Protein AF-M1BDA8-F1 (afdb_monomer_lite)

Secondary structure (DSSP, 8-state):
--SHHHHHHHHTT---B---SSGGGTHHHHTTT-B----TT-SS-----SSHHHHHHHTSTT----SS---

Foldseek 3Di:
DPPVVLVVCLVVVHQDEDEDLDVVVCVVVVVSVHHDDDDPPDPDDDDDDPDPVVVVLVPDPPNPSDRRDDD

Radius of gyration: 12.31 Å; chains: 1; bounding box: 24×27×35 Å

pLDDT: mean 73.75, std 12.97, range [3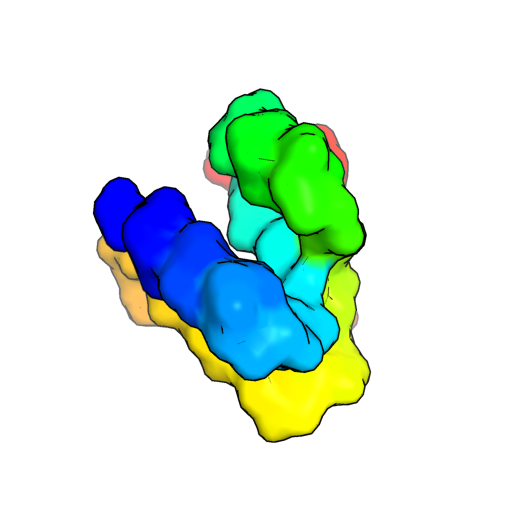5.25, 87.75]

InterPro domains:
  IPR006115 6-phosphogluconate dehydrogenase, NADP-binding [PF03446] (1-36)
  IPR036291 NAD(P)-binding domain superfamily [SSF51735] (1-38)
  IPR051265 HIBADH-related NP60 subfamily [PTHR43580] (1-34)

Organism: Solanum tuberosum (NCBI:txid4113)

Sequence (71 aa):
MGNPMPQNLIKAGCDVTVWNRTKSKCQPLISLGVYANFDYGADLSLFMLASKKCVFKLSLPNSEVDNGNLC

Structure (mmCIF, N/CA/C/O backbone):
data_AF-M1BDA8-F1
#
_entry.id   AF-M1BDA8-F1
#
loop_
_atom_site.group_PDB
_atom_site.id
_atom_site.type_symbol
_atom_site.label_atom_id
_atom_site.label_alt_id
_atom_site.label_comp_id
_atom_site.label_asym_id
_atom_site.label_entity_id
_atom_site.label_seq_id
_atom_site.pdbx_PDB_ins_code
_atom_site.Cartn_x
_atom_site.Cartn_y
_atom_site.Cartn_z
_atom_site.occupancy
_atom_site.B_iso_or_equiv
_atom_site.auth_seq_id
_atom_site.auth_comp_id
_atom_site.auth_asym_id
_atom_site.auth_atom_id
_atom_site.pdbx_PDB_model_num
ATOM 1 N N . MET A 1 1 ? -16.398 2.721 -0.551 1.00 58.50 1 MET A N 1
ATOM 2 C CA . MET A 1 1 ? -16.395 3.495 -1.811 1.00 58.50 1 MET A CA 1
ATOM 3 C C . MET A 1 1 ? -15.026 3.575 -2.499 1.00 58.50 1 MET A C 1
ATOM 5 O O . MET A 1 1 ? -14.994 4.006 -3.635 1.00 58.50 1 MET A O 1
ATOM 9 N N . GLY A 1 2 ? -13.917 3.116 -1.897 1.00 61.91 2 GLY A N 1
ATOM 10 C CA . GLY A 1 2 ? -12.591 3.170 -2.536 1.00 61.91 2 GLY A CA 1
ATOM 11 C C . GLY A 1 2 ? -12.185 1.957 -3.383 1.00 61.91 2 GLY A C 1
ATOM 12 O O . GLY A 1 2 ? -11.064 1.935 -3.851 1.00 61.91 2 GLY A O 1
ATOM 13 N N . ASN A 1 3 ? -13.038 0.943 -3.573 1.00 64.31 3 ASN A N 1
ATOM 14 C CA . ASN A 1 3 ? -12.648 -0.303 -4.253 1.00 64.31 3 ASN A CA 1
ATOM 15 C C . ASN A 1 3 ? -12.605 -0.243 -5.797 1.00 64.31 3 ASN A C 1
ATOM 17 O O . ASN A 1 3 ? -11.705 -0.866 -6.353 1.00 64.31 3 ASN A O 1
ATOM 21 N N . PRO A 1 4 ? -13.505 0.465 -6.518 1.00 77.94 4 PRO A N 1
ATOM 22 C CA . PRO A 1 4 ? -13.499 0.405 -7.984 1.00 77.94 4 PRO A CA 1
ATOM 23 C C . PRO A 1 4 ? -12.350 1.201 -8.622 1.00 77.94 4 PRO A C 1
ATOM 25 O O . PRO A 1 4 ? -11.879 0.835 -9.693 1.00 77.94 4 PRO A O 1
ATOM 28 N N . MET A 1 5 ? -11.862 2.268 -7.977 1.00 82.25 5 MET A N 1
ATOM 29 C CA . MET A 1 5 ? -10.785 3.094 -8.538 1.00 82.25 5 MET A CA 1
ATOM 30 C C . MET A 1 5 ? -9.443 2.335 -8.608 1.00 82.25 5 MET A C 1
ATOM 32 O O . MET A 1 5 ? -8.905 2.247 -9.711 1.00 82.25 5 MET A O 1
ATOM 36 N N . PRO A 1 6 ? -8.922 1.716 -7.526 1.00 81.62 6 PRO A N 1
ATOM 37 C CA . PRO A 1 6 ? -7.701 0.915 -7.602 1.00 81.62 6 PRO A CA 1
ATOM 38 C C . PRO A 1 6 ? -7.837 -0.246 -8.587 1.00 81.62 6 PRO A C 1
ATOM 40 O O . PRO A 1 6 ? -6.927 -0.489 -9.361 1.00 81.62 6 PRO A O 1
ATOM 43 N N . GLN A 1 7 ? -8.998 -0.910 -8.641 1.00 84.50 7 GLN A N 1
ATOM 44 C CA . GLN A 1 7 ? -9.249 -1.989 -9.606 1.00 84.50 7 GLN A CA 1
ATOM 45 C C . GLN A 1 7 ? -9.079 -1.539 -11.059 1.00 84.50 7 GLN A C 1
ATOM 47 O O . GLN A 1 7 ? -8.532 -2.285 -11.868 1.00 84.50 7 GLN A O 1
ATOM 52 N N . ASN A 1 8 ? -9.536 -0.334 -11.397 1.00 86.06 8 ASN A N 1
ATOM 53 C CA . ASN A 1 8 ? -9.390 0.202 -12.746 1.00 86.06 8 ASN A CA 1
ATOM 54 C C . ASN A 1 8 ? -7.939 0.582 -13.060 1.00 86.06 8 ASN A C 1
ATOM 56 O O . ASN A 1 8 ? -7.484 0.319 -14.168 1.00 86.06 8 ASN A O 1
ATOM 60 N N . LEU A 1 9 ? -7.207 1.140 -12.092 1.00 85.12 9 LEU A N 1
ATOM 61 C CA . LEU A 1 9 ? -5.789 1.476 -12.256 1.00 85.12 9 LEU A CA 1
ATOM 62 C C . LEU A 1 9 ? -4.923 0.222 -12.441 1.00 85.12 9 LEU A C 1
ATOM 64 O O . LEU A 1 9 ? -4.093 0.182 -13.344 1.00 85.12 9 LEU A O 1
ATOM 68 N N . ILE A 1 10 ? -5.188 -0.837 -11.670 1.00 85.38 10 ILE A N 1
ATOM 69 C CA . ILE A 1 10 ? -4.517 -2.138 -11.825 1.00 85.38 10 ILE A CA 1
ATOM 70 C C . ILE A 1 10 ? -4.777 -2.708 -13.222 1.00 85.38 10 ILE A C 1
ATOM 72 O O . ILE A 1 10 ? -3.854 -3.137 -13.906 1.00 85.38 10 ILE A O 1
ATOM 76 N N . LYS A 1 11 ? -6.036 -2.679 -13.686 1.00 85.12 11 LYS A N 1
ATOM 77 C CA . LYS A 1 11 ? -6.399 -3.137 -15.039 1.00 85.12 11 LYS A CA 1
ATOM 78 C C . LYS A 1 11 ? -5.748 -2.308 -16.147 1.00 85.12 11 LYS A C 1
ATOM 80 O O . LYS A 1 11 ? -5.506 -2.842 -17.222 1.00 85.12 11 LYS A O 1
ATOM 85 N N . ALA A 1 12 ? -5.482 -1.027 -15.897 1.00 87.75 12 ALA A N 1
ATOM 86 C CA . ALA A 1 12 ? -4.764 -0.154 -16.820 1.00 87.75 12 ALA A CA 1
ATOM 87 C C . ALA A 1 12 ? -3.243 -0.410 -16.835 1.00 87.75 12 ALA A C 1
ATOM 89 O O . ALA A 1 12 ? -2.544 0.187 -17.649 1.00 87.75 12 ALA A O 1
ATOM 90 N N . GLY A 1 13 ? -2.731 -1.294 -15.969 1.00 85.88 13 GLY A N 1
ATOM 91 C CA . GLY A 1 13 ? -1.307 -1.609 -15.867 1.00 85.88 13 GLY A CA 1
ATOM 92 C C . GLY A 1 13 ? -0.505 -0.600 -15.044 1.00 85.88 13 GLY A C 1
ATOM 93 O O . GLY A 1 13 ? 0.717 -0.564 -15.163 1.00 85.88 13 GLY A O 1
ATOM 94 N N . CYS A 1 14 ? -1.163 0.232 -14.233 1.00 85.31 14 CYS A N 1
ATOM 95 C CA . CYS A 1 14 ? -0.472 1.126 -13.310 1.00 85.31 14 CYS A CA 1
ATOM 96 C C . CYS A 1 14 ? 0.038 0.347 -12.093 1.00 85.31 14 CYS A C 1
ATOM 98 O O . CYS A 1 14 ? -0.674 -0.511 -11.567 1.00 85.31 14 CYS A O 1
ATOM 100 N N . ASP A 1 15 ? 1.229 0.702 -11.607 1.00 84.31 15 ASP A N 1
ATOM 101 C CA . ASP A 1 15 ? 1.673 0.271 -10.285 1.00 84.31 15 ASP A C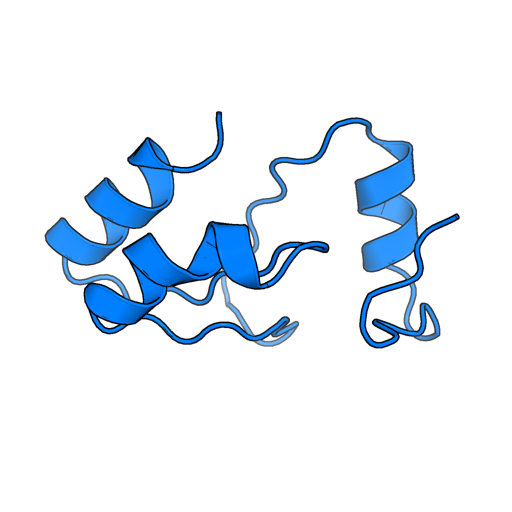A 1
ATOM 102 C C . ASP A 1 15 ? 0.893 1.054 -9.227 1.00 84.31 15 ASP A C 1
ATOM 104 O O . ASP A 1 15 ? 0.805 2.284 -9.266 1.00 84.31 15 ASP A O 1
ATOM 108 N N . VAL A 1 16 ? 0.238 0.328 -8.330 1.00 83.69 16 VAL A N 1
ATOM 109 C CA . VAL A 1 16 ? -0.666 0.904 -7.340 1.00 83.69 16 VAL A CA 1
ATOM 110 C C . VAL A 1 16 ? -0.303 0.319 -5.996 1.00 83.69 16 VAL A C 1
ATOM 112 O O . VAL A 1 16 ? -0.281 -0.897 -5.818 1.00 83.69 16 VAL A O 1
ATOM 115 N N . THR A 1 17 ? -0.101 1.195 -5.022 1.00 85.06 17 THR A N 1
ATOM 116 C CA . THR A 1 17 ? -0.053 0.842 -3.608 1.00 85.06 17 THR A CA 1
ATOM 117 C C . THR A 1 17 ? -1.379 1.234 -2.967 1.00 85.06 17 THR A C 1
ATOM 119 O O . THR A 1 17 ? -1.970 2.273 -3.274 1.00 85.06 17 THR A O 1
ATOM 122 N N . VAL A 1 18 ? -1.911 0.375 -2.098 1.00 85.06 18 VAL A N 1
ATOM 123 C CA . VAL A 1 18 ? -3.162 0.664 -1.386 1.00 85.06 18 VAL A CA 1
ATOM 124 C C . VAL A 1 18 ? -2.946 0.615 0.106 1.00 85.06 18 VAL A C 1
ATOM 126 O O . VAL A 1 18 ? -2.389 -0.330 0.657 1.00 85.06 18 VAL A O 1
ATOM 129 N N . TRP A 1 19 ? -3.495 1.603 0.792 1.00 84.31 19 TRP A N 1
ATOM 130 C CA . TRP A 1 19 ? -3.491 1.620 2.238 1.00 84.31 19 TRP A CA 1
ATOM 131 C C . TRP A 1 19 ? -4.885 1.871 2.783 1.00 84.31 19 TRP A C 1
A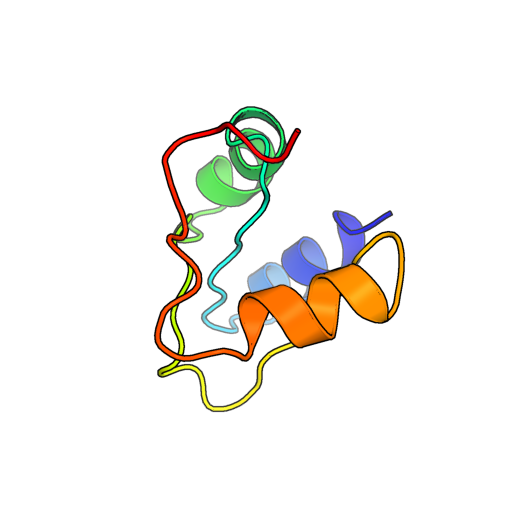TOM 133 O O . TRP A 1 19 ? -5.661 2.673 2.262 1.00 84.31 19 TRP A O 1
ATOM 143 N N . ASN A 1 20 ? -5.200 1.180 3.871 1.00 81.38 20 ASN A N 1
ATOM 144 C CA . ASN A 1 20 ? -6.393 1.437 4.648 1.00 81.38 20 ASN A CA 1
ATOM 145 C C . ASN A 1 20 ? -6.164 1.018 6.102 1.00 81.38 20 ASN A C 1
ATOM 147 O O . ASN A 1 20 ? -5.500 0.016 6.362 1.00 81.38 20 ASN A O 1
ATOM 151 N N . ARG A 1 21 ? -6.815 1.714 7.044 1.00 78.50 21 ARG A N 1
ATOM 152 C CA . ARG A 1 21 ? -6.747 1.401 8.484 1.00 78.50 21 ARG A CA 1
ATOM 153 C C . ARG A 1 21 ? -7.050 -0.072 8.787 1.00 78.50 21 ARG A C 1
ATOM 155 O O . ARG A 1 21 ? -6.394 -0.693 9.610 1.00 78.50 21 ARG A O 1
ATOM 162 N N . THR A 1 22 ? -8.058 -0.641 8.124 1.00 81.56 22 THR A N 1
ATOM 163 C CA . THR A 1 22 ? -8.400 -2.066 8.243 1.00 81.56 22 THR A CA 1
ATOM 164 C C . THR A 1 22 ? -7.747 -2.840 7.103 1.00 81.56 22 THR A C 1
ATOM 166 O O . THR A 1 22 ? -8.243 -2.775 5.973 1.00 81.56 22 THR A O 1
ATOM 169 N N . LYS A 1 23 ? -6.692 -3.612 7.402 1.00 78.06 23 LYS A N 1
ATOM 170 C CA . LYS A 1 23 ? -5.951 -4.424 6.415 1.00 78.06 23 LYS A CA 1
ATOM 171 C C . LYS A 1 23 ? -6.852 -5.408 5.653 1.00 78.06 23 LYS A C 1
ATOM 173 O O . LYS A 1 23 ? -6.671 -5.599 4.454 1.00 78.06 23 LYS A O 1
ATOM 178 N N . SER A 1 24 ? -7.892 -5.952 6.295 1.00 80.44 24 SER A N 1
ATOM 179 C CA . SER A 1 24 ? -8.858 -6.862 5.655 1.00 80.44 24 SER A CA 1
ATOM 180 C C . SER A 1 24 ? -9.587 -6.242 4.457 1.00 80.44 24 SER A C 1
ATOM 182 O O . SER A 1 24 ? -9.988 -6.960 3.549 1.00 80.44 24 SER A O 1
ATOM 184 N N . LYS A 1 25 ? -9.732 -4.909 4.407 1.00 80.38 25 LYS A N 1
ATOM 185 C CA . LYS A 1 25 ? -10.356 -4.222 3.263 1.00 80.38 25 LYS A CA 1
ATOM 186 C C . LYS A 1 25 ? -9.430 -4.138 2.045 1.00 80.38 25 LYS A C 1
ATOM 188 O O . LYS A 1 25 ? -9.931 -3.967 0.940 1.00 80.38 25 LYS A O 1
ATOM 193 N N . CYS A 1 26 ? -8.117 -4.288 2.235 1.00 81.50 26 CYS A N 1
ATOM 194 C CA . CYS A 1 26 ? -7.137 -4.315 1.148 1.00 81.50 26 CYS A CA 1
ATOM 195 C C . CYS A 1 26 ? -6.966 -5.716 0.543 1.00 81.50 26 CYS A C 1
ATOM 197 O O . CYS A 1 26 ? -6.522 -5.822 -0.590 1.00 81.50 26 CYS A O 1
ATOM 199 N N . GLN A 1 27 ? -7.357 -6.785 1.246 1.00 81.50 27 GLN A N 1
ATOM 200 C CA . GLN A 1 27 ? -7.243 -8.180 0.785 1.00 81.50 27 G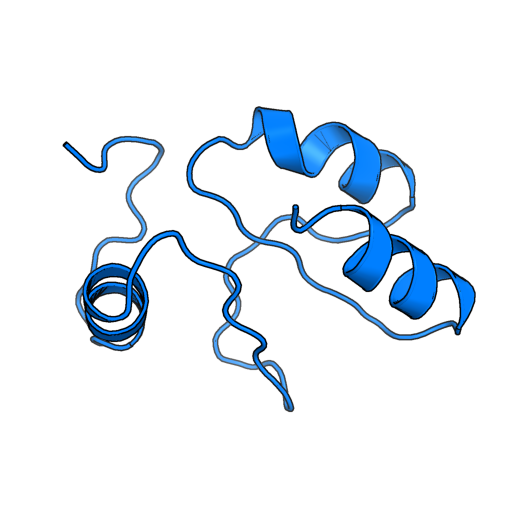LN A CA 1
ATOM 201 C C . GLN A 1 27 ? -7.751 -8.452 -0.647 1.00 81.50 27 GLN A C 1
ATOM 203 O O . GLN A 1 27 ? -7.015 -9.077 -1.416 1.00 81.50 27 GLN A O 1
ATOM 208 N N . PRO A 1 28 ? -8.938 -7.965 -1.073 1.00 82.88 28 PRO A N 1
ATOM 209 C CA . PRO A 1 28 ? -9.387 -8.165 -2.454 1.00 82.88 28 PRO A CA 1
ATOM 210 C C . PRO A 1 28 ? -8.514 -7.447 -3.495 1.00 82.88 28 PRO A C 1
ATOM 212 O O . PRO A 1 28 ? -8.501 -7.858 -4.647 1.00 82.88 28 PRO A O 1
ATOM 215 N N . LEU A 1 29 ? -7.794 -6.387 -3.113 1.00 82.69 29 LEU A N 1
ATOM 216 C CA . LEU A 1 29 ? -6.880 -5.650 -3.993 1.00 82.69 29 LEU A CA 1
ATOM 217 C C . LEU A 1 29 ? -5.486 -6.289 -4.007 1.00 82.69 29 LEU A C 1
ATOM 219 O O . LEU A 1 29 ? -4.884 -6.404 -5.066 1.00 82.69 29 LEU A O 1
ATOM 223 N N . ILE A 1 30 ? -5.016 -6.792 -2.861 1.00 83.44 30 ILE A N 1
ATOM 224 C CA . ILE A 1 30 ? -3.764 -7.563 -2.760 1.00 83.44 30 ILE A CA 1
ATOM 225 C C . ILE A 1 30 ? -3.832 -8.815 -3.637 1.00 83.44 30 ILE A C 1
ATOM 227 O O . ILE A 1 30 ? -2.878 -9.137 -4.335 1.00 83.44 30 ILE A O 1
ATOM 231 N N . SER A 1 31 ? -4.990 -9.481 -3.662 1.00 83.44 31 SER A N 1
ATOM 232 C CA . SER A 1 31 ? -5.223 -10.654 -4.519 1.00 83.44 31 SER A CA 1
ATOM 233 C C . SER A 1 31 ? -5.102 -10.343 -6.020 1.00 83.44 31 SER A C 1
ATOM 235 O O . SER A 1 31 ? -4.945 -11.261 -6.817 1.00 83.44 31 SER A O 1
ATOM 237 N N . LEU A 1 32 ? -5.166 -9.065 -6.412 1.00 82.00 32 LEU A N 1
ATOM 238 C CA . LEU A 1 32 ? -4.963 -8.597 -7.787 1.00 82.00 32 LEU A CA 1
ATOM 239 C C . LEU A 1 32 ? -3.503 -8.201 -8.077 1.00 82.00 32 LEU A C 1
ATOM 241 O O . LEU A 1 32 ? -3.228 -7.698 -9.161 1.00 82.00 32 LEU A O 1
ATOM 245 N N . GLY A 1 33 ? -2.579 -8.422 -7.134 1.00 80.50 33 GLY A N 1
ATOM 246 C CA . GLY A 1 33 ? -1.146 -8.153 -7.304 1.00 80.50 33 GLY A CA 1
ATOM 247 C C . GLY A 1 33 ? -0.669 -6.800 -6.774 1.00 80.50 33 GLY A C 1
ATOM 248 O O . GLY A 1 33 ? 0.425 -6.374 -7.118 1.00 80.50 33 GLY A O 1
ATOM 249 N N . VAL A 1 34 ? -1.464 -6.120 -5.943 1.00 84.06 34 VAL A N 1
ATOM 250 C CA . VAL A 1 34 ? -1.131 -4.794 -5.393 1.00 84.06 34 VAL A CA 1
ATOM 251 C C . VAL A 1 34 ? -0.483 -4.885 -4.017 1.00 84.06 34 VAL A C 1
ATOM 253 O O . VAL A 1 34 ? -0.893 -5.670 -3.159 1.00 84.06 34 VAL A O 1
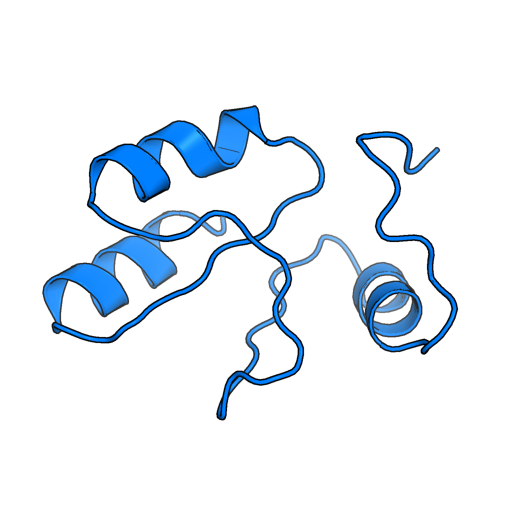ATOM 256 N N . TYR A 1 35 ? 0.490 -4.012 -3.768 1.00 80.25 35 TYR A N 1
ATOM 257 C CA . TYR A 1 35 ? 1.131 -3.865 -2.468 1.00 80.25 35 TYR A CA 1
ATOM 258 C C . TYR A 1 35 ? 0.247 -3.104 -1.471 1.00 80.25 35 TYR A C 1
ATOM 260 O O . TYR A 1 35 ? -0.216 -1.991 -1.727 1.00 80.25 35 TYR A O 1
ATOM 268 N N . ALA A 1 36 ? 0.037 -3.691 -0.290 1.00 78.31 36 ALA A N 1
ATOM 269 C CA . ALA A 1 36 ? -0.723 -3.071 0.793 1.00 78.31 36 ALA A CA 1
ATOM 270 C C . ALA A 1 36 ? 0.177 -2.339 1.797 1.00 78.31 36 ALA A C 1
ATOM 272 O O . ALA A 1 36 ? 0.304 -2.767 2.945 1.00 78.31 36 ALA A O 1
ATOM 273 N N . ASN A 1 37 ? 0.797 -1.242 1.363 1.00 73.25 37 ASN A N 1
ATOM 274 C CA . ASN A 1 37 ? 1.636 -0.384 2.200 1.00 73.25 37 ASN A CA 1
ATOM 275 C C . ASN A 1 37 ? 1.225 1.083 2.062 1.00 73.25 37 ASN A C 1
ATOM 277 O O . ASN A 1 37 ? 0.672 1.490 1.042 1.00 73.25 37 ASN A O 1
ATOM 281 N N . PHE A 1 38 ? 1.491 1.867 3.109 1.00 72.06 38 PHE A N 1
ATOM 282 C CA . PHE A 1 38 ? 1.473 3.319 2.989 1.00 72.06 38 PHE A CA 1
ATOM 283 C C . PHE A 1 38 ? 2.846 3.753 2.499 1.00 72.06 38 PHE A C 1
ATOM 285 O O . PHE A 1 38 ? 3.828 3.541 3.208 1.00 72.06 38 PHE A O 1
ATOM 292 N N . ASP A 1 39 ? 2.909 4.310 1.296 1.00 68.44 39 ASP A N 1
ATOM 293 C CA . ASP A 1 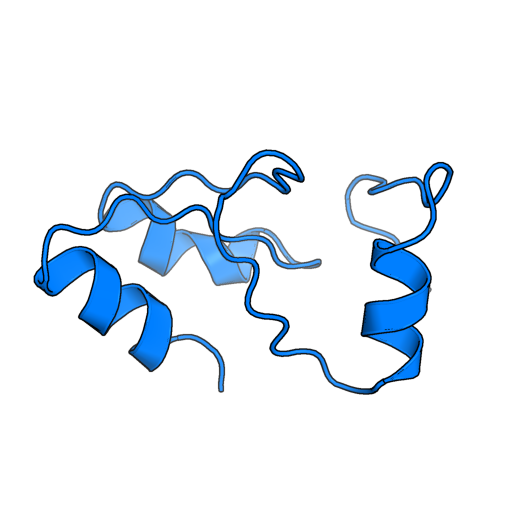39 ? 4.153 4.803 0.722 1.00 68.44 39 ASP A CA 1
ATOM 294 C C . ASP A 1 39 ? 4.017 6.292 0.407 1.00 68.44 39 ASP A C 1
ATOM 296 O O . ASP A 1 39 ? 3.128 6.704 -0.340 1.00 68.44 39 ASP A O 1
ATOM 300 N N . TYR A 1 40 ? 4.889 7.100 1.007 1.00 64.38 40 TYR A N 1
ATOM 301 C CA . TYR A 1 40 ? 4.991 8.531 0.722 1.00 64.38 40 TYR A CA 1
ATOM 302 C C . TYR A 1 40 ? 5.805 8.814 -0.551 1.00 64.38 40 TYR A C 1
ATOM 304 O O . TYR A 1 40 ? 5.862 9.962 -0.985 1.00 64.38 40 TYR A O 1
ATOM 312 N N . GLY A 1 41 ? 6.445 7.794 -1.131 1.00 67.19 41 GLY A N 1
ATOM 313 C CA . GLY A 1 41 ? 7.268 7.876 -2.335 1.00 67.19 41 GLY A CA 1
ATOM 314 C C . GLY A 1 41 ? 6.503 7.743 -3.653 1.00 67.19 41 GLY A C 1
ATOM 315 O O . GLY A 1 41 ? 7.131 7.759 -4.706 1.00 67.19 41 GLY A O 1
ATOM 316 N N . ALA A 1 42 ? 5.174 7.611 -3.627 1.00 75.75 42 ALA A N 1
ATOM 317 C CA . ALA A 1 42 ? 4.375 7.584 -4.849 1.00 75.75 42 ALA A CA 1
ATOM 318 C C . ALA A 1 42 ? 4.334 8.972 -5.513 1.00 75.75 42 ALA A C 1
ATOM 320 O O . ALA A 1 42 ? 4.011 9.962 -4.854 1.00 75.75 42 ALA A O 1
ATOM 321 N N . ASP A 1 43 ? 4.552 9.032 -6.833 1.00 80.38 43 ASP A N 1
ATOM 322 C CA . ASP A 1 43 ? 4.454 10.275 -7.621 1.00 80.38 43 ASP A CA 1
ATOM 323 C C . ASP A 1 43 ? 3.074 10.945 -7.494 1.00 80.38 43 ASP A C 1
ATOM 325 O O . ASP A 1 43 ? 2.936 12.166 -7.594 1.00 80.38 43 ASP A O 1
ATOM 329 N N . LEU A 1 44 ? 2.034 10.138 -7.257 1.00 79.00 44 LEU A N 1
ATOM 330 C CA . LEU A 1 44 ? 0.665 10.592 -7.077 1.00 79.00 44 LEU A CA 1
ATOM 331 C C . LEU A 1 44 ? -0.018 9.839 -5.931 1.00 79.00 44 LEU A C 1
ATOM 333 O O . LEU A 1 44 ? -0.235 8.632 -5.995 1.00 79.00 44 LEU A O 1
ATOM 337 N N . SER A 1 45 ? -0.436 10.580 -4.905 1.00 80.81 45 SER A N 1
ATOM 338 C CA . SER A 1 45 ? -1.189 10.047 -3.765 1.00 80.81 45 SER A CA 1
ATOM 339 C C . SER A 1 45 ? -2.659 10.471 -3.822 1.00 80.81 45 SER A C 1
ATOM 341 O O . SER A 1 45 ? -2.971 11.662 -3.770 1.00 80.81 45 SER A O 1
ATOM 343 N N . LEU A 1 46 ? -3.583 9.503 -3.887 1.00 80.50 46 LEU A N 1
ATOM 344 C CA . LEU A 1 46 ? -5.030 9.754 -3.851 1.00 80.50 46 LEU A CA 1
ATOM 345 C C . LEU A 1 46 ? -5.620 9.363 -2.494 1.00 80.50 46 LEU A C 1
ATOM 347 O O . LEU A 1 46 ? -5.692 8.188 -2.137 1.00 80.50 46 LEU A O 1
ATOM 351 N N . PHE A 1 47 ? -6.133 10.348 -1.758 1.00 81.19 47 PHE A N 1
ATOM 352 C CA . PHE A 1 47 ? -6.750 10.122 -0.452 1.00 81.19 47 PHE A CA 1
ATOM 353 C C . PHE A 1 47 ? -8.275 10.030 -0.552 1.00 81.19 47 PHE A C 1
ATOM 355 O O . PHE A 1 47 ? -8.968 11.030 -0.726 1.00 81.19 47 PHE A O 1
ATOM 362 N N . MET A 1 48 ? -8.815 8.826 -0.359 1.00 81.50 48 MET A N 1
ATOM 363 C CA . MET A 1 48 ? -10.258 8.588 -0.226 1.00 81.50 48 MET A CA 1
ATOM 364 C C . MET A 1 48 ? -10.613 8.234 1.219 1.00 81.50 48 MET A C 1
ATOM 366 O O . MET A 1 48 ? -10.809 7.070 1.570 1.00 81.50 48 MET A O 1
ATOM 370 N N . LEU A 1 49 ? -10.680 9.256 2.071 1.00 80.62 49 LEU A N 1
ATOM 371 C CA . LEU A 1 49 ? -10.922 9.105 3.507 1.00 80.62 49 LEU A CA 1
ATOM 372 C C . LEU A 1 49 ? -12.263 9.709 3.924 1.00 80.62 49 LEU A C 1
ATOM 374 O O . LEU A 1 49 ? -12.839 10.537 3.225 1.00 80.62 49 LEU A O 1
ATOM 378 N N . ALA A 1 50 ? -12.747 9.311 5.103 1.00 81.31 50 ALA A N 1
ATOM 379 C CA . ALA A 1 50 ? -14.040 9.753 5.627 1.00 81.31 50 ALA A CA 1
ATOM 380 C C . ALA A 1 50 ? -14.120 11.271 5.877 1.00 81.31 50 ALA A C 1
ATOM 382 O O . ALA A 1 50 ? -15.211 11.833 5.887 1.00 81.31 50 ALA A O 1
ATOM 383 N N . SER A 1 51 ? -12.988 11.945 6.109 1.00 78.19 51 SER A N 1
ATOM 384 C CA . SER A 1 51 ? -12.957 13.394 6.317 1.00 78.19 51 SER A CA 1
ATOM 385 C C . SER A 1 51 ? -11.594 14.006 5.993 1.00 78.19 51 SER A C 1
ATOM 387 O O . SER A 1 51 ? -10.566 13.326 6.016 1.00 78.19 51 SER A O 1
ATOM 389 N N . LYS A 1 52 ? -11.574 15.331 5.794 1.00 79.31 52 LYS A N 1
ATOM 390 C CA . LYS A 1 52 ? -10.346 16.124 5.606 1.00 79.31 52 LYS A CA 1
ATOM 391 C C . LYS A 1 52 ? -9.376 16.017 6.794 1.00 79.31 52 LYS A C 1
ATOM 393 O O . LYS A 1 52 ? -8.168 16.063 6.598 1.00 79.31 52 LYS A O 1
ATOM 398 N N . LYS A 1 53 ? -9.889 15.812 8.017 1.00 76.44 53 LYS A N 1
ATOM 399 C CA . LYS A 1 53 ? -9.062 15.618 9.224 1.00 76.44 53 LYS A CA 1
ATOM 400 C C . LYS A 1 53 ? -8.214 14.348 9.135 1.00 76.44 53 LYS A C 1
ATOM 402 O O . LYS A 1 53 ? -7.085 14.335 9.609 1.00 76.44 53 LYS A O 1
ATOM 407 N N . CYS A 1 54 ? -8.748 13.296 8.512 1.00 71.25 54 CYS A N 1
ATOM 408 C CA . CYS A 1 54 ? -8.017 12.049 8.308 1.00 71.25 54 CYS A CA 1
ATOM 409 C C . CYS A 1 54 ? -6.842 12.248 7.346 1.00 71.25 54 CYS A C 1
ATOM 411 O O . CYS A 1 54 ? -5.769 11.723 7.607 1.00 71.25 54 CYS A O 1
ATOM 413 N N . VAL A 1 55 ? -7.041 13.040 6.284 1.00 75.38 55 VAL A N 1
ATOM 414 C CA . VAL A 1 55 ? -5.981 13.382 5.320 1.00 75.38 55 VAL A CA 1
ATOM 415 C C . VAL A 1 55 ? -4.861 14.131 6.029 1.00 75.38 55 VAL A C 1
ATOM 417 O O . VAL A 1 55 ? -3.724 13.687 6.000 1.00 75.38 55 VAL A O 1
ATOM 420 N N . PHE A 1 56 ? -5.205 15.203 6.751 1.00 72.31 56 PHE A N 1
ATOM 421 C CA . PHE A 1 56 ? -4.222 16.014 7.469 1.00 72.31 56 PHE A CA 1
ATOM 422 C C . PHE A 1 56 ? -3.390 15.182 8.447 1.00 72.31 56 PHE A C 1
ATOM 424 O O . PHE A 1 56 ? -2.179 15.346 8.507 1.00 72.31 56 PHE A O 1
ATOM 431 N N . LYS A 1 57 ? -4.022 14.251 9.176 1.00 65.75 57 LYS A N 1
ATOM 432 C CA . LYS A 1 57 ? -3.316 13.388 10.127 1.00 65.75 57 LYS A CA 1
ATOM 433 C C . LYS A 1 57 ? -2.305 12.469 9.437 1.00 65.75 57 LYS A C 1
ATOM 435 O O . LYS A 1 57 ? -1.235 12.308 9.990 1.00 65.75 57 LYS A O 1
ATOM 440 N N . LEU A 1 58 ? -2.612 11.928 8.256 1.00 71.62 58 LEU A N 1
ATOM 441 C CA . LEU A 1 58 ? -1.696 11.086 7.467 1.00 71.62 58 LEU A CA 1
ATOM 442 C C . LEU A 1 58 ? -0.582 11.875 6.766 1.00 71.62 58 LEU A C 1
ATOM 444 O O . LEU A 1 58 ? 0.400 11.284 6.350 1.00 71.62 58 LEU A O 1
ATOM 448 N N . SER A 1 59 ? -0.732 13.188 6.594 1.00 68.44 59 SER A N 1
ATOM 449 C CA . SER A 1 59 ? 0.293 14.039 5.974 1.00 68.44 59 SER A CA 1
ATOM 450 C C . SER A 1 59 ? 1.364 14.525 6.960 1.00 68.44 59 SER A C 1
ATOM 452 O O . SER A 1 59 ? 2.298 15.207 6.545 1.00 68.44 59 SER A O 1
ATOM 454 N N . LEU A 1 60 ? 1.231 14.231 8.260 1.00 70.50 60 LEU A N 1
ATOM 455 C CA . LEU A 1 60 ? 2.184 14.671 9.278 1.00 70.50 60 LEU A CA 1
ATOM 456 C C . LEU A 1 60 ? 3.321 13.644 9.439 1.00 70.50 60 LEU A C 1
ATOM 458 O O . LEU A 1 60 ? 3.039 12.465 9.637 1.00 70.50 60 LEU A O 1
ATOM 462 N N . PRO A 1 61 ? 4.598 14.076 9.468 1.00 56.75 61 PRO A N 1
ATOM 463 C CA . PRO A 1 61 ? 5.769 13.185 9.463 1.00 56.75 61 PRO A CA 1
ATOM 464 C C . PRO A 1 61 ? 5.894 12.271 10.696 1.00 56.75 61 PRO A C 1
ATOM 466 O O . PRO A 1 61 ? 6.672 11.328 10.673 1.00 56.75 61 PRO A O 1
ATOM 469 N N . ASN A 1 62 ? 5.112 12.526 11.752 1.00 52.75 62 ASN A N 1
ATOM 470 C CA . ASN A 1 62 ? 5.096 11.756 13.000 1.00 52.75 62 ASN A CA 1
ATOM 471 C C . ASN A 1 62 ? 3.734 11.109 13.284 1.00 52.75 62 ASN A C 1
ATOM 473 O O . ASN A 1 62 ? 3.465 10.720 14.421 1.00 52.75 62 ASN A O 1
ATOM 477 N N . SER A 1 63 ? 2.828 11.032 12.303 1.00 54.88 63 SER A N 1
ATOM 478 C CA . SER A 1 63 ? 1.658 10.187 12.494 1.00 54.88 63 SER A CA 1
ATOM 479 C C . SER A 1 63 ? 2.137 8.750 12.446 1.00 54.88 63 SER A C 1
ATOM 481 O O . SER A 1 63 ? 2.424 8.233 11.366 1.00 54.88 63 SER A O 1
ATOM 483 N N . GLU A 1 64 ? 2.261 8.121 13.608 1.00 50.50 64 GLU A N 1
ATOM 484 C CA . GLU A 1 64 ? 2.391 6.678 13.683 1.00 50.50 64 GLU A CA 1
ATOM 485 C C . GLU A 1 64 ? 1.269 6.098 12.815 1.00 50.50 64 GLU A C 1
ATOM 487 O O . GLU A 1 64 ? 0.078 6.209 13.125 1.00 50.50 64 GLU A O 1
ATOM 492 N N . VAL A 1 65 ? 1.640 5.517 11.673 1.00 54.41 65 VAL A N 1
ATOM 493 C CA . VAL A 1 65 ? 0.778 4.614 10.911 1.00 54.41 65 VAL A CA 1
ATOM 494 C C . VAL A 1 65 ? 0.773 3.311 11.707 1.00 54.41 65 VAL A C 1
ATOM 496 O O . VAL A 1 65 ? 1.239 2.270 11.250 1.00 54.41 65 VAL A O 1
ATOM 499 N N . ASP A 1 66 ? 0.357 3.413 12.971 1.00 44.06 66 ASP A N 1
ATOM 500 C CA . ASP A 1 66 ? 0.422 2.322 13.914 1.00 44.06 66 ASP A CA 1
ATOM 501 C C . ASP A 1 66 ? -0.606 1.276 13.510 1.00 44.06 66 ASP A C 1
ATOM 503 O O . ASP A 1 66 ? -1.688 1.567 12.976 1.00 44.06 66 ASP A O 1
ATOM 507 N N . ASN A 1 67 ? -0.211 0.031 13.717 1.00 42.66 67 ASN A N 1
ATOM 508 C CA . ASN A 1 67 ? -0.879 -1.181 13.299 1.00 42.66 67 ASN A CA 1
ATOM 509 C C . ASN A 1 67 ? -2.288 -1.296 13.902 1.00 42.66 67 ASN A C 1
ATOM 511 O O . ASN A 1 67 ? -2.530 -2.051 14.835 1.00 42.66 67 ASN A O 1
ATOM 515 N N . GLY A 1 68 ? -3.258 -0.617 13.294 1.00 48.72 68 GLY A N 1
ATOM 516 C CA . GLY A 1 68 ? -4.678 -0.900 13.475 1.00 48.72 68 GLY A CA 1
ATOM 517 C C . GLY A 1 68 ? -5.432 -0.075 14.518 1.00 48.72 68 GLY A C 1
ATOM 518 O O . GLY A 1 68 ? -6.650 -0.227 14.564 1.00 48.72 68 GLY A O 1
ATOM 519 N N . ASN A 1 69 ? -4.811 0.843 15.263 1.00 38.56 69 ASN A N 1
ATOM 520 C CA . ASN A 1 69 ? -5.537 1.700 16.211 1.00 38.56 69 ASN A CA 1
ATOM 521 C C . ASN A 1 69 ? -5.546 3.172 15.780 1.00 38.56 69 ASN A C 1
ATOM 523 O O . ASN A 1 69 ? -4.661 3.959 16.085 1.00 38.56 69 ASN A O 1
ATOM 527 N N . LEU A 1 70 ? -6.624 3.556 15.091 1.00 47.50 70 LEU A N 1
ATOM 528 C CA . LEU A 1 70 ? -7.097 4.942 15.086 1.00 47.50 70 LEU A CA 1
ATOM 529 C C . LEU A 1 70 ? -8.466 4.970 15.775 1.00 47.50 70 LEU A C 1
ATOM 531 O O . LEU A 1 70 ? -9.499 4.956 15.094 1.00 47.50 70 LEU A O 1
ATOM 535 N N . CYS A 1 71 ? -8.418 4.969 17.105 1.00 35.25 71 CYS A N 1
ATOM 536 C CA . CYS A 1 71 ? -9.390 5.506 18.053 1.00 35.25 71 CYS A CA 1
ATOM 537 C C . CYS A 1 71 ? -8.572 6.174 19.158 1.00 35.25 71 CYS A C 1
ATOM 539 O O . CYS A 1 71 ? -7.628 5.512 19.637 1.00 35.25 71 CYS A O 1
#